Protein AF-A0A2N6K886-F1 (afdb_monomer_lite)

Foldseek 3Di:
DDPCVPDDPVRVVVVVLVVQCVVQNPVGSVVVVVVVDPDDDDCVVCVCVVPNPDDPVNVVVVVVVVVVVVVVVVVVVVVVVVVVVVVVVVVVVVVVPPPDPDDDDD

Radius of gyration: 28.47 Å; chains: 1; bounding box: 86×27×59 Å

Secondary structure (DSSP, 8-state):
---GGGS-HHHHHHHHHHHHHHHHHHHHHHHHHHTTS---S-HHHHHHHHHTT--HHHHHHHHHHHHHHHHHHHHHHHHHHHHHHHHHHHHHHHTTS---------

Structure (mmCIF, N/CA/C/O backbone):
data_AF-A0A2N6K886-F1
#
_entry.id   AF-A0A2N6K886-F1
#
loop_
_atom_site.group_PDB
_atom_site.id
_atom_site.type_symbol
_atom_site.label_atom_id
_atom_site.label_alt_id
_atom_site.label_comp_id
_atom_site.label_asym_id
_atom_site.label_entity_id
_atom_site.label_seq_id
_atom_site.pdbx_PDB_ins_code
_atom_site.Cartn_x
_atom_site.Cartn_y
_atom_site.Cartn_z
_atom_site.occupancy
_atom_site.B_iso_or_equiv
_atom_site.auth_seq_id
_atom_site.auth_comp_id
_atom_site.auth_asym_id
_atom_site.auth_atom_id
_atom_site.pdbx_PDB_model_num
ATOM 1 N N . MET A 1 1 ? 19.180 7.666 -16.138 1.00 76.25 1 MET A N 1
ATOM 2 C CA . MET A 1 1 ? 17.983 6.846 -16.421 1.00 76.25 1 MET A CA 1
ATOM 3 C C . MET A 1 1 ? 18.248 5.461 -15.857 1.00 76.25 1 MET A C 1
ATOM 5 O O . MET A 1 1 ? 19.359 4.981 -16.035 1.00 76.25 1 MET A O 1
ATOM 9 N N . ILE A 1 2 ? 17.313 4.886 -15.099 1.00 83.44 2 ILE A N 1
ATOM 10 C CA . ILE A 1 2 ? 17.496 3.557 -14.495 1.00 83.44 2 ILE A CA 1
ATOM 11 C C . ILE A 1 2 ? 17.494 2.509 -15.616 1.00 83.44 2 ILE A C 1
ATOM 13 O O . ILE A 1 2 ? 16.632 2.557 -16.493 1.00 83.44 2 ILE A O 1
ATOM 17 N N . ASP A 1 3 ? 18.457 1.587 -15.595 1.00 89.75 3 ASP A N 1
ATOM 18 C CA . ASP A 1 3 ? 18.496 0.447 -16.513 1.00 89.75 3 ASP A CA 1
ATOM 19 C C . ASP A 1 3 ? 17.482 -0.611 -16.062 1.00 89.75 3 ASP A C 1
ATOM 21 O O . ASP A 1 3 ? 17.761 -1.464 -15.219 1.00 89.75 3 ASP A O 1
ATOM 25 N N . VAL A 1 4 ? 16.273 -0.517 -16.611 1.00 87.31 4 VAL A N 1
ATOM 26 C CA . VAL A 1 4 ? 15.142 -1.387 -16.261 1.00 87.31 4 VAL A CA 1
ATOM 27 C C . VAL A 1 4 ? 15.348 -2.850 -16.658 1.00 87.31 4 VAL A C 1
ATOM 29 O O . VAL A 1 4 ? 14.656 -3.713 -16.131 1.00 87.31 4 VAL A O 1
ATOM 32 N N . THR A 1 5 ? 16.301 -3.155 -17.547 1.00 89.50 5 THR A N 1
ATOM 33 C CA . THR A 1 5 ? 16.545 -4.529 -18.030 1.00 89.50 5 THR A CA 1
ATOM 34 C C . THR A 1 5 ? 17.213 -5.423 -16.984 1.00 89.50 5 THR A C 1
ATOM 36 O O . THR A 1 5 ? 17.174 -6.645 -17.097 1.00 89.50 5 THR A O 1
ATOM 39 N N . LYS A 1 6 ? 17.798 -4.814 -15.945 1.00 94.94 6 LYS A N 1
ATOM 40 C CA . LYS A 1 6 ? 18.459 -5.499 -14.825 1.00 94.94 6 LYS A CA 1
ATOM 41 C C . LYS A 1 6 ? 17.569 -5.667 -13.598 1.00 94.94 6 LYS A C 1
ATOM 43 O O . LYS A 1 6 ? 18.020 -6.235 -12.610 1.00 94.94 6 LYS A O 1
ATOM 48 N N . LEU A 1 7 ? 16.345 -5.147 -13.642 1.00 94.69 7 LEU A N 1
ATOM 49 C CA . LEU A 1 7 ? 15.423 -5.185 -12.519 1.00 94.69 7 LEU A CA 1
ATOM 50 C C . LEU A 1 7 ? 14.458 -6.356 -12.642 1.00 94.69 7 LEU A C 1
ATOM 52 O O . LEU A 1 7 ? 13.948 -6.681 -13.715 1.00 94.69 7 LEU A O 1
ATOM 56 N N . THR A 1 8 ? 14.150 -6.951 -11.502 1.00 96.19 8 THR A N 1
ATOM 57 C CA . THR A 1 8 ? 13.029 -7.870 -11.366 1.00 96.19 8 THR A CA 1
ATOM 58 C C . THR A 1 8 ? 11.702 -7.121 -11.496 1.00 96.19 8 THR A C 1
ATOM 60 O O . THR A 1 8 ? 11.599 -5.917 -11.247 1.00 96.19 8 THR A O 1
ATOM 63 N N . GLN A 1 9 ? 10.635 -7.851 -11.823 1.00 92.69 9 GLN A N 1
ATOM 64 C CA . GLN A 1 9 ? 9.285 -7.280 -11.886 1.00 92.69 9 GLN A CA 1
ATOM 65 C C . GLN A 1 9 ? 8.855 -6.648 -10.553 1.00 92.69 9 GLN A C 1
ATOM 67 O O . GLN A 1 9 ? 8.195 -5.609 -10.535 1.00 92.69 9 GLN A O 1
ATOM 72 N N . SER A 1 10 ? 9.265 -7.240 -9.429 1.00 92.38 10 SER A N 1
ATOM 73 C CA . SER A 1 10 ? 8.993 -6.711 -8.090 1.00 92.38 10 SER A CA 1
ATOM 74 C C . SER A 1 10 ? 9.707 -5.382 -7.836 1.00 92.38 10 SER A C 1
ATOM 76 O O . SER A 1 10 ? 9.113 -4.470 -7.264 1.00 92.38 10 SER A O 1
ATOM 78 N N . GLU A 1 11 ?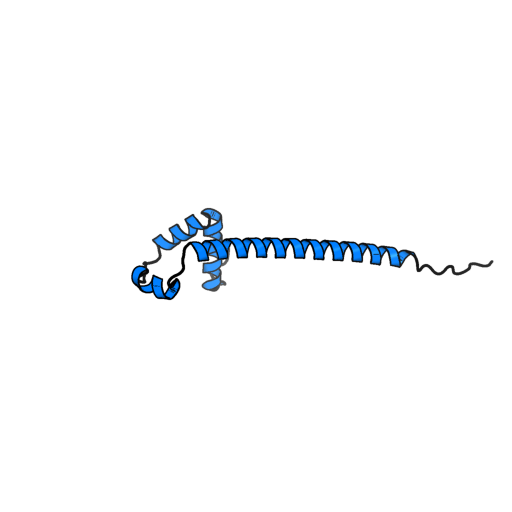 10.952 -5.230 -8.294 1.00 95.56 11 GLU A N 1
ATOM 79 C CA . GLU A 1 11 ? 11.699 -3.972 -8.169 1.00 95.56 11 GLU A CA 1
ATOM 80 C C . GLU A 1 11 ? 11.108 -2.868 -9.043 1.00 95.56 11 GLU A C 1
ATOM 82 O O . GLU A 1 11 ? 10.939 -1.745 -8.570 1.00 95.56 11 GLU A O 1
ATOM 87 N N . ILE A 1 12 ? 10.722 -3.193 -10.281 1.00 95.31 12 ILE A N 1
ATOM 88 C CA . ILE A 1 12 ? 10.025 -2.257 -11.174 1.00 95.31 12 ILE A CA 1
ATOM 89 C C . ILE A 1 12 ? 8.715 -1.790 -10.527 1.00 95.31 12 ILE A C 1
ATOM 91 O O . ILE A 1 12 ? 8.443 -0.589 -10.476 1.00 95.31 12 ILE A O 1
ATOM 95 N N . ARG A 1 13 ? 7.932 -2.720 -9.965 1.00 92.56 13 ARG A N 1
ATOM 96 C CA . ARG A 1 13 ? 6.680 -2.407 -9.262 1.00 92.56 13 ARG A CA 1
ATOM 97 C C . ARG A 1 13 ? 6.916 -1.511 -8.047 1.00 92.56 13 ARG A C 1
ATOM 99 O O . ARG A 1 13 ? 6.209 -0.520 -7.889 1.00 92.56 13 ARG A O 1
ATOM 106 N N . ARG A 1 14 ? 7.919 -1.820 -7.218 1.00 95.31 14 ARG A N 1
ATOM 107 C CA . ARG A 1 14 ? 8.270 -1.015 -6.037 1.00 95.31 14 ARG A CA 1
ATOM 108 C C . ARG A 1 14 ? 8.630 0.417 -6.428 1.00 95.31 14 ARG A C 1
ATOM 110 O O . ARG A 1 14 ? 8.087 1.353 -5.851 1.00 95.31 14 ARG A O 1
ATOM 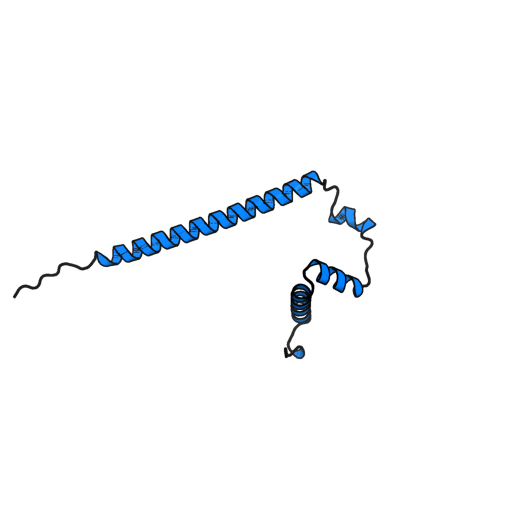117 N N . LEU A 1 15 ? 9.502 0.581 -7.425 1.00 96.00 15 LEU A N 1
ATOM 118 C CA . LEU A 1 15 ? 9.912 1.897 -7.922 1.00 96.00 15 LEU A CA 1
ATOM 119 C C . LEU A 1 15 ? 8.732 2.678 -8.515 1.00 96.00 15 LEU A C 1
ATOM 121 O O . LEU A 1 15 ? 8.628 3.883 -8.301 1.00 96.00 15 LEU A O 1
ATOM 125 N N . GLY A 1 16 ? 7.825 1.998 -9.222 1.00 94.25 16 GLY A N 1
ATOM 126 C CA . GLY A 1 16 ? 6.600 2.599 -9.747 1.00 94.25 16 GLY A CA 1
ATOM 127 C C . GLY A 1 16 ? 5.675 3.113 -8.642 1.00 94.25 16 GLY A C 1
ATOM 128 O O . GLY A 1 16 ? 5.258 4.268 -8.685 1.00 94.25 16 GLY A O 1
ATOM 129 N N . ILE A 1 17 ? 5.408 2.294 -7.619 1.00 95.50 17 ILE A N 1
ATOM 130 C CA . ILE A 1 17 ? 4.579 2.687 -6.466 1.00 95.50 17 ILE A CA 1
ATOM 131 C C . ILE A 1 17 ? 5.208 3.871 -5.725 1.00 95.50 17 ILE A C 1
ATOM 133 O O . ILE A 1 17 ? 4.508 4.824 -5.381 1.00 95.50 17 ILE A O 1
ATOM 137 N N . GLU A 1 18 ? 6.524 3.844 -5.509 1.00 97.12 18 GLU A N 1
ATOM 138 C CA . GLU A 1 18 ? 7.258 4.922 -4.842 1.00 97.12 18 GLU A CA 1
ATOM 139 C C . GLU A 1 18 ? 7.160 6.238 -5.631 1.00 97.12 18 GLU A C 1
ATOM 141 O O . GLU A 1 18 ? 6.826 7.285 -5.069 1.00 97.12 18 GLU A O 1
ATOM 146 N N . ALA A 1 19 ? 7.363 6.183 -6.951 1.00 97.19 19 ALA A N 1
ATOM 147 C CA . ALA A 1 19 ? 7.250 7.345 -7.827 1.00 97.19 19 ALA A CA 1
ATOM 148 C C . ALA A 1 19 ? 5.824 7.923 -7.851 1.00 97.19 19 ALA A C 1
ATOM 150 O O . ALA A 1 19 ? 5.652 9.138 -7.727 1.00 97.19 19 ALA A O 1
ATOM 151 N N . LEU A 1 20 ? 4.803 7.066 -7.959 1.00 96.75 20 LEU A N 1
ATOM 152 C CA . LEU A 1 20 ? 3.397 7.479 -7.947 1.00 96.75 20 LEU A CA 1
ATOM 153 C C . LEU A 1 20 ? 3.002 8.096 -6.605 1.00 96.75 20 LEU A C 1
ATOM 155 O O . LEU A 1 20 ? 2.373 9.152 -6.576 1.00 96.75 20 LEU A O 1
ATOM 159 N N . THR A 1 21 ? 3.419 7.484 -5.496 1.00 97.69 21 THR A N 1
ATOM 160 C CA . THR A 1 21 ? 3.151 8.001 -4.147 1.00 97.69 21 THR A CA 1
ATOM 161 C C . THR A 1 21 ? 3.794 9.369 -3.948 1.00 97.69 21 THR A C 1
ATOM 163 O O . THR A 1 21 ? 3.157 10.276 -3.418 1.00 97.69 21 THR A O 1
ATOM 166 N N . LYS A 1 22 ? 5.032 9.556 -4.422 1.00 98.06 22 LYS A N 1
ATOM 167 C CA . LYS A 1 22 ? 5.731 10.844 -4.348 1.00 98.06 22 LYS A CA 1
ATOM 168 C C . LYS A 1 22 ? 5.043 11.937 -5.169 1.00 98.06 22 LYS A C 1
ATOM 170 O O . LYS A 1 22 ? 5.043 13.090 -4.751 1.00 98.06 22 LYS A O 1
ATOM 175 N N . ALA A 1 23 ? 4.490 11.592 -6.331 1.00 98.06 23 ALA A N 1
ATOM 176 C CA . ALA A 1 23 ? 3.872 12.557 -7.237 1.00 98.06 23 ALA A CA 1
ATOM 177 C C . ALA A 1 23 ? 2.426 12.915 -6.856 1.00 98.06 23 ALA A C 1
ATOM 179 O O . ALA A 1 23 ? 2.023 14.065 -7.006 1.00 98.06 23 ALA A O 1
ATOM 180 N N . LEU A 1 24 ? 1.645 11.939 -6.386 1.00 97.50 24 LEU A N 1
ATOM 181 C CA . LEU A 1 24 ? 0.191 12.061 -6.218 1.00 97.50 24 LEU A CA 1
ATOM 182 C C . LEU A 1 24 ? -0.265 11.998 -4.753 1.00 97.50 24 LEU A C 1
ATOM 184 O O . LEU A 1 24 ? -1.446 12.189 -4.460 1.00 97.50 24 LEU A O 1
ATOM 188 N N . GLY A 1 25 ? 0.648 11.681 -3.8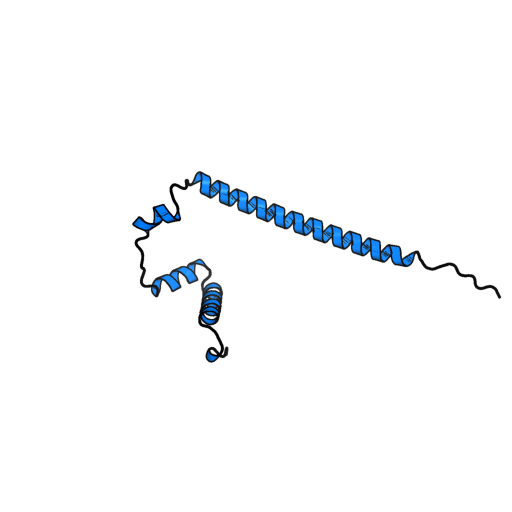35 1.00 96.31 25 GLY A N 1
ATOM 189 C CA . GLY A 1 25 ? 0.308 11.260 -2.482 1.00 96.31 25 GLY A CA 1
ATOM 190 C C . GLY A 1 25 ? -0.341 9.865 -2.445 1.00 96.31 25 GLY A C 1
ATOM 191 O O . GLY A 1 25 ? -0.690 9.299 -3.486 1.00 96.31 25 GLY A O 1
ATOM 192 N N . PRO A 1 26 ? -0.541 9.287 -1.246 1.00 93.12 26 PRO A N 1
ATOM 193 C CA . PRO A 1 26 ? -1.083 7.934 -1.099 1.00 93.12 26 PRO A CA 1
ATOM 194 C C . PRO A 1 26 ? -2.474 7.759 -1.724 1.00 93.12 26 PRO A C 1
ATOM 196 O O . PRO A 1 26 ? -2.707 6.809 -2.468 1.00 93.12 26 PRO A O 1
ATOM 199 N N . ALA A 1 27 ? -3.387 8.707 -1.486 1.00 93.25 27 ALA A N 1
ATOM 200 C CA . ALA A 1 27 ? -4.750 8.640 -2.014 1.00 93.25 27 ALA A CA 1
ATOM 201 C C . ALA A 1 27 ? -4.789 8.747 -3.548 1.00 93.25 27 ALA A C 1
ATOM 203 O O . ALA A 1 27 ? -5.523 8.007 -4.204 1.00 93.25 27 ALA A O 1
ATOM 204 N N . GLY A 1 28 ? -3.980 9.639 -4.127 1.00 94.81 28 GLY A N 1
ATOM 205 C CA . GLY A 1 28 ? -3.888 9.803 -5.576 1.00 94.81 28 GLY A CA 1
ATOM 206 C C . GLY A 1 28 ? -3.245 8.597 -6.262 1.00 94.81 28 GLY A C 1
ATOM 207 O O . GLY A 1 28 ? -3.721 8.174 -7.311 1.00 94.81 28 GLY A O 1
ATOM 208 N N . MET A 1 29 ? -2.231 7.987 -5.639 1.00 95.94 29 MET A N 1
ATOM 209 C CA . MET A 1 29 ? -1.618 6.743 -6.114 1.00 95.94 29 MET A CA 1
ATOM 210 C C . MET A 1 29 ? -2.635 5.596 -6.169 1.00 95.94 29 MET A C 1
ATOM 212 O O . MET A 1 29 ? -2.763 4.955 -7.210 1.00 95.94 29 MET A O 1
ATOM 216 N N . ILE A 1 30 ? -3.412 5.384 -5.101 1.00 91.25 30 ILE A N 1
ATOM 217 C CA . ILE A 1 30 ? -4.445 4.336 -5.060 1.00 91.25 30 ILE A CA 1
ATOM 218 C C . ILE A 1 30 ? -5.491 4.568 -6.155 1.00 91.25 30 ILE A C 1
ATOM 220 O O . ILE A 1 30 ? -5.805 3.653 -6.915 1.00 91.25 30 ILE A O 1
ATOM 224 N N . ARG A 1 31 ? -6.000 5.802 -6.276 1.00 90.94 31 ARG A N 1
ATOM 225 C CA . ARG A 1 31 ? -6.982 6.165 -7.310 1.00 90.94 31 ARG A CA 1
ATOM 226 C C . ARG A 1 31 ? -6.445 5.939 -8.718 1.00 90.94 31 ARG A C 1
ATOM 228 O O . ARG A 1 31 ? -7.190 5.448 -9.555 1.00 90.94 31 ARG A O 1
ATOM 235 N N . PHE A 1 32 ? -5.179 6.268 -8.970 1.00 92.81 32 PHE A N 1
ATOM 236 C CA . PHE A 1 32 ? -4.528 6.027 -10.256 1.00 92.81 32 PHE A CA 1
ATOM 237 C C . PHE A 1 32 ? -4.446 4.529 -10.569 1.00 92.81 32 PHE A C 1
ATOM 239 O O . PHE A 1 32 ? -4.848 4.110 -11.648 1.00 92.81 32 PHE A O 1
ATOM 246 N N . MET A 1 33 ? -3.996 3.706 -9.617 1.00 89.88 33 MET A N 1
ATOM 247 C CA . MET A 1 33 ? -3.904 2.253 -9.806 1.00 89.88 33 MET A CA 1
ATOM 248 C C . MET A 1 33 ? -5.272 1.629 -10.122 1.00 89.88 33 MET A C 1
ATOM 250 O O . MET A 1 33 ? -5.385 0.843 -11.061 1.00 89.88 33 MET A O 1
ATOM 254 N N . GLN A 1 34 ? -6.328 2.060 -9.425 1.00 86.88 34 GLN A N 1
ATOM 255 C CA . GLN A 1 34 ? -7.710 1.613 -9.656 1.00 86.88 34 GLN A CA 1
ATOM 256 C C . GLN A 1 34 ? -8.229 1.869 -11.084 1.00 86.88 34 GLN A C 1
ATOM 258 O O . GLN A 1 34 ? -9.193 1.230 -11.490 1.00 86.88 34 GLN A O 1
ATOM 263 N N . GLN A 1 35 ? -7.628 2.785 -11.853 1.00 87.12 35 GLN A N 1
ATOM 264 C CA . GLN A 1 35 ? -8.023 3.037 -13.248 1.00 87.12 35 GLN A CA 1
ATOM 265 C C . GLN A 1 35 ? -7.536 1.950 -14.214 1.00 87.12 35 GLN A C 1
ATOM 267 O O . GLN A 1 35 ? -8.102 1.802 -15.296 1.00 87.12 35 GLN A O 1
ATOM 272 N N . PHE A 1 36 ? -6.473 1.229 -13.850 1.00 81.88 36 PHE A N 1
ATOM 273 C CA . PHE A 1 36 ? -5.820 0.227 -14.700 1.00 81.88 36 PHE A CA 1
ATOM 274 C C . PHE A 1 36 ? -6.020 -1.197 -14.195 1.00 81.88 36 PHE A C 1
ATOM 276 O O . PHE A 1 36 ? -5.834 -2.150 -14.952 1.00 81.88 36 PHE A O 1
ATOM 283 N N . GLU A 1 37 ? -6.405 -1.355 -12.932 1.00 72.56 37 GLU A N 1
ATOM 284 C CA . GLU A 1 37 ? -6.857 -2.641 -12.434 1.00 72.56 37 GLU A CA 1
ATOM 285 C C . GLU A 1 37 ? -8.255 -2.907 -13.006 1.00 72.56 37 GLU A C 1
ATOM 287 O O . GLU A 1 37 ? -9.204 -2.163 -12.753 1.00 72.56 37 GLU A O 1
ATOM 292 N N . LEU A 1 38 ? -8.398 -3.978 -13.793 1.00 62.28 38 LEU A N 1
ATOM 293 C CA . LEU A 1 38 ? -9.707 -4.594 -13.988 1.00 62.28 38 LEU A CA 1
ATOM 294 C C . LEU A 1 38 ? -10.150 -5.048 -12.602 1.00 62.28 38 LEU A C 1
ATOM 296 O O . LEU A 1 38 ? -9.669 -6.072 -12.119 1.00 62.28 38 LEU A O 1
ATOM 300 N N . GLY A 1 39 ? -10.993 -4.246 -11.947 1.00 60.56 39 GLY A N 1
ATOM 301 C CA . GLY A 1 39 ? -11.582 -4.600 -10.665 1.00 60.56 39 GLY A CA 1
ATOM 302 C C . GLY A 1 39 ? -12.114 -6.024 -10.765 1.00 60.56 39 GLY A C 1
ATOM 303 O O . GLY A 1 39 ? -13.010 -6.309 -11.558 1.00 60.56 39 GLY A O 1
ATOM 304 N N . SER A 1 40 ? -11.486 -6.928 -10.027 1.00 66.12 40 SER A N 1
ATOM 305 C CA . SER A 1 40 ? -11.895 -8.319 -9.923 1.00 66.12 40 SER A CA 1
ATOM 306 C C . SER A 1 40 ? -12.070 -8.625 -8.447 1.00 66.12 40 SER A C 1
ATOM 308 O O . SER A 1 40 ? -11.352 -8.078 -7.610 1.00 66.12 40 SER A O 1
ATOM 310 N N . GLY A 1 41 ? -13.067 -9.448 -8.144 1.00 65.94 41 GLY A N 1
ATOM 311 C CA . GLY A 1 41 ? -13.550 -9.650 -6.783 1.00 65.94 41 GLY A CA 1
ATOM 312 C C . GLY A 1 41 ? -14.882 -8.947 -6.554 1.00 65.94 41 GLY A C 1
ATOM 313 O O . GLY A 1 41 ? -15.156 -7.875 -7.098 1.00 65.94 41 GLY A O 1
ATOM 314 N N . ASP A 1 42 ? -15.728 -9.590 -5.764 1.00 72.25 42 ASP A N 1
ATOM 315 C CA . ASP A 1 42 ? -16.982 -9.021 -5.301 1.00 72.25 42 ASP A CA 1
ATOM 316 C C . ASP A 1 42 ? -16.741 -8.594 -3.860 1.00 72.25 42 ASP A C 1
ATOM 318 O O . ASP A 1 42 ? -16.950 -9.364 -2.928 1.00 72.25 42 ASP A O 1
ATOM 322 N N . TYR A 1 43 ? -16.255 -7.363 -3.677 1.00 69.44 43 TYR A N 1
ATOM 323 C CA . TYR A 1 43 ? -15.966 -6.842 -2.342 1.00 69.44 43 TYR A CA 1
ATOM 324 C C . TYR A 1 43 ? -17.183 -6.948 -1.419 1.00 69.44 43 TYR A C 1
ATOM 326 O O . TYR A 1 43 ? -17.014 -7.171 -0.232 1.00 69.44 43 TYR A O 1
ATOM 334 N N . THR A 1 44 ? -18.409 -6.840 -1.938 1.00 70.38 44 THR A N 1
ATOM 335 C CA . THR A 1 44 ? -19.613 -7.005 -1.118 1.00 70.38 44 THR A CA 1
ATOM 336 C C . THR A 1 44 ? -19.742 -8.426 -0.574 1.00 70.38 44 THR A C 1
ATOM 338 O O . THR A 1 44 ? -20.173 -8.586 0.562 1.00 70.38 44 THR A O 1
ATOM 341 N N . ARG A 1 45 ? -19.341 -9.445 -1.339 1.00 77.94 45 ARG A N 1
ATOM 342 C CA . ARG A 1 45 ? -19.290 -10.839 -0.868 1.00 77.94 45 ARG A CA 1
ATOM 343 C C . ARG A 1 45 ? -18.088 -11.119 0.025 1.00 77.94 45 ARG A C 1
ATOM 345 O O . ARG A 1 45 ? -18.227 -11.812 1.025 1.00 77.94 45 ARG A O 1
ATOM 352 N N . ASP A 1 46 ? -16.931 -10.584 -0.338 1.00 81.38 46 ASP A N 1
ATOM 353 C CA . ASP A 1 46 ? -15.662 -10.921 0.309 1.00 81.38 46 ASP A CA 1
ATOM 354 C C . ASP A 1 46 ? -15.431 -10.088 1.588 1.00 81.38 46 ASP A C 1
ATOM 356 O O . ASP A 1 46 ? -14.576 -10.412 2.413 1.00 81.38 46 ASP A O 1
ATOM 360 N N . ARG A 1 47 ? -16.209 -9.014 1.794 1.00 83.25 47 ARG A N 1
ATOM 361 C CA . ARG A 1 47 ? -16.101 -8.106 2.947 1.00 83.25 47 ARG A CA 1
ATOM 362 C C . ARG A 1 47 ? -16.239 -8.827 4.280 1.00 83.25 47 ARG A C 1
ATOM 364 O O . ARG A 1 47 ? -15.499 -8.490 5.198 1.00 83.25 47 ARG A O 1
ATOM 371 N N . ASP A 1 48 ? -17.140 -9.796 4.389 1.00 80.00 48 ASP A N 1
ATOM 372 C CA . ASP A 1 48 ? -17.380 -10.488 5.659 1.00 80.00 48 ASP A CA 1
ATOM 373 C C . ASP A 1 48 ? -16.226 -11.437 6.027 1.00 80.00 48 ASP A C 1
ATOM 375 O O . ASP A 1 48 ? -15.875 -11.534 7.198 1.00 80.00 48 ASP A O 1
ATOM 379 N N . GLU A 1 49 ? -15.558 -12.066 5.051 1.00 81.06 49 GLU A N 1
ATOM 380 C CA . GLU A 1 49 ? -14.336 -12.851 5.309 1.00 81.06 49 GLU A CA 1
ATOM 381 C C . GLU A 1 49 ? -13.139 -11.964 5.686 1.00 81.06 49 GLU A C 1
ATOM 383 O O . GLU A 1 49 ? -12.301 -12.368 6.492 1.00 81.06 49 GLU A O 1
ATOM 388 N N . ILE A 1 50 ? -13.046 -10.761 5.109 1.00 80.50 50 ILE A N 1
ATOM 389 C CA . ILE A 1 50 ? -11.904 -9.856 5.305 1.00 80.50 50 ILE A CA 1
ATOM 390 C C . ILE A 1 50 ? -12.030 -9.039 6.597 1.00 80.50 50 ILE A C 1
ATOM 392 O O . ILE A 1 50 ? -11.036 -8.840 7.292 1.00 80.50 50 ILE A O 1
ATOM 396 N N . LEU A 1 51 ? -13.223 -8.515 6.892 1.00 80.88 51 LEU A N 1
ATOM 397 C CA . LEU A 1 51 ? -13.459 -7.569 7.989 1.00 80.88 51 LEU A CA 1
ATOM 398 C C . LEU A 1 51 ? -14.296 -8.150 9.133 1.00 80.88 51 LEU A C 1
ATOM 400 O O . LEU A 1 51 ? -14.286 -7.578 10.222 1.00 80.88 51 LEU A O 1
ATOM 404 N N . GLY A 1 52 ? -15.016 -9.253 8.910 1.00 81.56 52 GLY A N 1
ATOM 405 C CA . GLY A 1 52 ? -15.953 -9.799 9.889 1.00 81.56 52 GLY A CA 1
ATOM 406 C C . GLY A 1 52 ? -16.984 -8.769 10.366 1.00 81.56 52 GLY A C 1
ATOM 407 O O . GLY A 1 52 ? -17.370 -7.846 9.640 1.00 81.56 52 GLY A O 1
ATOM 408 N N . ASP A 1 53 ? -17.399 -8.911 11.623 1.00 82.44 53 ASP A N 1
ATOM 409 C CA . ASP A 1 53 ? -18.329 -8.005 12.306 1.00 82.44 53 ASP A CA 1
ATOM 410 C C . ASP A 1 53 ? -17.595 -6.989 13.192 1.00 82.44 53 ASP A C 1
ATOM 412 O O . ASP A 1 53 ? -17.937 -6.802 14.358 1.00 82.44 53 ASP A O 1
ATOM 416 N N . ILE A 1 54 ? -16.567 -6.327 12.652 1.00 85.50 54 ILE A N 1
ATOM 417 C CA . ILE A 1 54 ? -15.881 -5.264 13.390 1.00 85.50 54 ILE A CA 1
ATOM 418 C C . ILE A 1 54 ? -16.795 -4.042 13.570 1.00 85.50 54 ILE A C 1
ATOM 420 O O . ILE A 1 54 ? -17.404 -3.533 12.620 1.00 85.50 54 ILE A O 1
ATOM 424 N N . THR A 1 55 ? -16.887 -3.562 14.803 1.00 88.81 55 THR A N 1
ATOM 425 C CA . THR A 1 55 ? -17.646 -2.364 15.170 1.00 88.81 55 THR A CA 1
ATOM 426 C C . THR A 1 55 ? -16.802 -1.101 15.011 1.00 88.81 55 THR A C 1
ATOM 428 O O . THR A 1 55 ? -15.570 -1.132 15.016 1.00 88.81 55 THR A O 1
ATOM 431 N N . LEU A 1 56 ? -17.460 0.053 14.870 1.00 87.38 56 LEU A N 1
ATOM 432 C CA . LEU A 1 56 ? -16.750 1.334 14.794 1.00 87.38 56 LEU A CA 1
ATOM 433 C C . LEU A 1 56 ? -15.981 1.614 16.088 1.00 87.38 56 LEU A C 1
ATOM 435 O O . LEU A 1 56 ? -14.878 2.150 16.049 1.00 87.38 56 LEU A O 1
ATOM 439 N N . GLU A 1 57 ? -16.553 1.223 17.222 1.00 91.44 57 GLU A N 1
ATOM 440 C CA . GLU A 1 57 ? -15.958 1.352 18.545 1.00 91.44 57 GLU A CA 1
ATOM 441 C C . GLU A 1 57 ? -14.640 0.572 18.652 1.00 91.44 57 GLU A C 1
ATOM 443 O O . GLU A 1 57 ? -13.659 1.107 19.168 1.00 91.44 57 GLU A O 1
ATOM 448 N N . GLU A 1 58 ? -14.589 -0.651 18.118 1.00 89.25 58 GLU A N 1
ATOM 449 C CA . GLU A 1 58 ? -13.368 -1.467 18.074 1.00 89.25 58 GLU A CA 1
ATOM 450 C C . GLU A 1 58 ? -12.293 -0.835 17.185 1.00 89.25 58 GLU A C 1
ATOM 452 O O . GLU A 1 58 ? -11.136 -0.754 17.595 1.00 89.25 58 GLU A O 1
ATOM 457 N N . ILE A 1 59 ? -12.675 -0.294 16.022 1.00 92.25 59 ILE A N 1
ATOM 458 C CA . ILE A 1 59 ? -11.746 0.412 15.126 1.00 92.25 59 ILE A CA 1
ATOM 459 C C . ILE A 1 59 ? -11.129 1.627 15.829 1.00 92.25 59 ILE A C 1
ATOM 461 O O . ILE A 1 59 ? -9.916 1.834 15.776 1.00 92.25 59 ILE A O 1
ATOM 465 N N . PHE A 1 60 ? -11.945 2.451 16.495 1.00 94.50 60 PHE A N 1
ATOM 466 C CA . PHE A 1 60 ? -11.435 3.619 17.216 1.00 94.50 60 PHE A CA 1
ATOM 467 C C . PHE A 1 60 ? -10.528 3.222 18.383 1.00 94.50 60 PHE A C 1
ATOM 469 O O . PHE A 1 60 ? -9.489 3.854 18.580 1.00 94.50 60 PHE A O 1
ATOM 476 N N . ALA A 1 61 ? -10.883 2.168 19.121 1.00 93.62 61 ALA A N 1
ATOM 477 C CA . ALA A 1 61 ? -10.059 1.655 20.208 1.00 93.62 61 ALA A CA 1
ATOM 478 C C . ALA A 1 61 ? -8.680 1.188 19.712 1.00 93.62 61 ALA A C 1
ATOM 480 O O . ALA A 1 61 ? -7.666 1.517 20.331 1.00 93.62 61 ALA A O 1
ATOM 481 N N . GLU A 1 62 ? -8.630 0.487 18.577 1.00 92.12 62 GLU A N 1
ATOM 482 C CA . GLU A 1 62 ? -7.380 0.014 17.979 1.00 92.12 62 GLU A CA 1
ATOM 483 C C . GLU A 1 62 ? -6.496 1.180 17.512 1.00 92.12 62 GLU A C 1
ATOM 485 O O . GLU A 1 62 ? -5.310 1.230 17.843 1.00 92.12 62 GLU A O 1
ATOM 490 N N . ILE A 1 63 ? -7.077 2.189 16.850 1.00 94.94 63 ILE A N 1
ATOM 491 C CA . ILE A 1 63 ? -6.352 3.403 16.437 1.00 94.94 63 ILE A CA 1
ATOM 492 C C . ILE A 1 63 ? -5.749 4.130 17.648 1.00 94.94 63 ILE A C 1
ATOM 494 O O . ILE A 1 63 ? -4.586 4.545 17.615 1.00 94.94 63 ILE A O 1
ATOM 498 N N . GLU A 1 64 ? -6.518 4.300 18.726 1.00 94.75 64 GLU A N 1
ATOM 499 C CA . GLU A 1 64 ? -6.015 4.930 19.950 1.00 94.75 64 GLU A CA 1
ATOM 500 C C . GLU A 1 64 ? -4.886 4.123 20.599 1.00 94.75 64 GLU A C 1
ATOM 502 O O . GLU A 1 64 ? -3.928 4.695 21.134 1.00 94.75 64 GLU A O 1
ATOM 507 N N . GLU A 1 65 ? -4.996 2.795 20.595 1.00 94.00 65 GLU A N 1
ATOM 508 C CA . GLU A 1 65 ? -3.963 1.927 21.140 1.00 94.00 65 GLU A CA 1
ATOM 509 C C . GLU A 1 65 ? -2.675 2.027 20.321 1.00 94.00 65 GLU A C 1
ATOM 511 O O . GLU A 1 65 ? -1.603 2.234 20.898 1.00 94.00 65 GLU A O 1
ATOM 516 N N . GLU A 1 66 ? -2.761 1.976 18.991 1.00 92.38 66 GLU A N 1
ATOM 517 C CA . GLU A 1 66 ? -1.604 2.138 18.113 1.00 92.38 66 GLU A CA 1
ATOM 518 C C . GLU A 1 66 ? -0.878 3.467 18.347 1.00 92.38 66 GLU A C 1
ATOM 520 O O . GLU A 1 66 ? 0.355 3.485 18.445 1.00 92.38 66 GLU A O 1
ATOM 525 N N . GLN A 1 67 ? -1.617 4.568 18.509 1.00 91.12 67 GLN A N 1
ATOM 526 C CA . GLN A 1 67 ? -1.043 5.881 18.820 1.00 91.12 67 GLN A CA 1
ATOM 527 C C . GLN A 1 67 ? -0.299 5.867 20.159 1.00 91.12 67 GLN A C 1
ATOM 529 O O . GLN A 1 67 ? 0.876 6.238 20.222 1.00 91.12 67 GLN A O 1
ATOM 534 N N . LYS A 1 68 ? -0.922 5.334 21.219 1.00 91.19 68 LYS A N 1
ATOM 535 C CA . LYS A 1 68 ? -0.281 5.195 22.539 1.00 91.19 68 LYS A CA 1
ATOM 536 C C . LYS A 1 68 ? 0.972 4.321 22.468 1.00 91.19 68 LYS A C 1
ATOM 538 O O . LYS A 1 68 ? 1.957 4.588 23.159 1.00 91.19 68 LYS A O 1
ATOM 543 N N . GLN A 1 69 ? 0.970 3.266 21.654 1.00 87.94 69 GLN A N 1
ATOM 544 C CA . GLN A 1 69 ? 2.144 2.411 21.475 1.00 87.94 69 GLN A CA 1
ATOM 545 C C . GLN A 1 69 ? 3.260 3.121 20.703 1.00 87.94 69 GLN A C 1
ATOM 547 O O . GLN A 1 69 ? 4.432 2.947 21.040 1.00 87.94 69 GLN A O 1
ATOM 552 N N . GLN A 1 70 ? 2.932 3.938 19.702 1.00 87.06 70 GLN A N 1
ATOM 553 C CA . GLN A 1 70 ? 3.914 4.756 18.987 1.00 87.06 70 GLN A CA 1
ATOM 554 C C . GLN A 1 70 ? 4.550 5.802 19.909 1.00 87.06 70 GLN A C 1
ATOM 556 O O . GLN A 1 70 ? 5.776 5.916 19.939 1.00 87.06 70 GLN A O 1
ATOM 561 N N . GLU A 1 71 ? 3.755 6.476 20.738 1.00 86.69 71 GLU A N 1
ATOM 562 C CA . GLU A 1 71 ? 4.246 7.424 21.744 1.00 86.69 71 GLU A CA 1
ATOM 563 C C . GLU A 1 71 ? 5.151 6.745 22.777 1.00 86.69 71 GLU A C 1
ATOM 565 O O . GLU A 1 71 ? 6.244 7.233 23.066 1.00 86.69 71 GLU A O 1
ATOM 570 N N . LYS A 1 72 ? 4.758 5.571 23.289 1.00 85.31 72 LYS A N 1
ATOM 571 C CA . LYS A 1 72 ? 5.589 4.781 24.215 1.00 85.31 72 LYS A CA 1
ATOM 572 C C . LYS A 1 72 ? 6.899 4.333 23.573 1.00 85.31 72 LYS A C 1
ATOM 574 O O . LYS A 1 72 ? 7.945 4.388 24.222 1.00 85.31 72 LYS A O 1
ATOM 579 N N . LYS A 1 73 ? 6.867 3.893 22.310 1.00 85.00 73 LYS A N 1
ATOM 580 C CA . LYS A 1 73 ? 8.070 3.503 21.556 1.00 85.00 73 LYS A CA 1
ATOM 581 C C . LYS A 1 73 ? 8.998 4.701 21.349 1.00 85.00 73 LYS A C 1
ATOM 583 O O . LYS A 1 73 ? 10.194 4.570 21.604 1.00 85.00 73 LYS A O 1
ATOM 588 N N . ALA A 1 74 ? 8.455 5.857 20.969 1.00 84.06 74 ALA A N 1
ATOM 589 C CA . ALA A 1 74 ? 9.214 7.095 20.816 1.00 84.06 74 ALA A CA 1
ATOM 590 C C . ALA A 1 74 ? 9.827 7.549 22.150 1.00 84.06 74 ALA A C 1
ATOM 592 O O . ALA A 1 74 ? 11.025 7.811 22.223 1.00 84.06 74 ALA A O 1
ATOM 593 N N . HIS A 1 75 ? 9.045 7.542 23.232 1.00 84.75 75 HIS A N 1
ATOM 594 C CA . HIS A 1 75 ? 9.518 7.903 24.568 1.00 84.75 75 HIS A CA 1
ATOM 595 C C . HIS A 1 75 ? 10.634 6.971 25.058 1.00 84.75 75 HIS A C 1
ATOM 597 O O . HIS A 1 75 ? 11.672 7.428 25.536 1.00 84.75 75 HIS A O 1
ATOM 603 N N . LYS A 1 76 ? 10.470 5.655 24.878 1.00 82.69 76 LYS A N 1
ATOM 604 C CA . LYS A 1 76 ? 11.497 4.667 25.226 1.00 82.69 76 LYS A CA 1
ATOM 605 C C . LYS A 1 76 ? 12.777 4.862 24.410 1.00 82.69 76 LYS A C 1
ATOM 607 O O . LYS A 1 76 ? 13.861 4.753 24.974 1.00 82.69 76 LYS A O 1
ATOM 612 N N . ALA A 1 77 ? 12.670 5.168 23.116 1.00 85.06 77 ALA A N 1
ATOM 613 C CA . ALA A 1 77 ? 13.830 5.453 22.272 1.00 85.06 77 ALA A CA 1
ATOM 614 C C . ALA A 1 77 ? 14.605 6.689 22.765 1.00 85.06 77 ALA A C 1
ATOM 616 O O . ALA A 1 77 ? 15.831 6.636 22.860 1.00 85.06 77 ALA A O 1
ATOM 617 N N . THR A 1 78 ? 13.903 7.751 23.171 1.00 83.06 78 THR A N 1
ATOM 618 C CA . THR A 1 78 ? 14.517 8.956 23.754 1.00 83.06 78 THR A CA 1
ATOM 619 C C . THR A 1 78 ? 15.239 8.660 25.069 1.00 83.06 78 THR A C 1
ATOM 621 O O . THR A 1 78 ? 16.377 9.084 25.253 1.00 83.06 78 THR A O 1
ATOM 624 N N . LEU A 1 79 ? 14.623 7.886 25.971 1.00 84.56 79 LEU A N 1
ATOM 625 C CA . LEU A 1 79 ? 15.255 7.493 27.238 1.00 84.56 79 LEU A CA 1
ATOM 626 C C . LEU A 1 79 ? 16.533 6.672 27.017 1.00 84.56 79 LEU A C 1
ATOM 628 O O . LEU A 1 79 ? 17.530 6.880 27.704 1.00 84.56 79 LEU A O 1
ATOM 632 N N . VAL A 1 80 ? 16.517 5.752 26.049 1.00 89.50 80 VAL A N 1
ATOM 633 C CA . VAL A 1 80 ? 17.694 4.944 25.698 1.00 89.50 80 VAL A CA 1
ATOM 634 C C . VAL A 1 80 ? 18.808 5.821 25.125 1.00 89.50 80 VAL A C 1
ATOM 636 O O . VAL A 1 80 ? 19.957 5.665 25.529 1.00 89.50 80 VAL A O 1
ATOM 639 N N . ALA A 1 81 ? 18.484 6.763 24.234 1.00 85.62 81 ALA A N 1
ATOM 640 C CA . ALA A 1 81 ? 19.468 7.678 23.658 1.00 85.62 81 ALA A CA 1
ATOM 641 C C . ALA A 1 81 ? 20.137 8.560 24.726 1.00 85.62 81 ALA A C 1
ATOM 643 O O . ALA A 1 81 ? 21.362 8.681 24.735 1.00 85.62 81 ALA A O 1
ATOM 644 N N . ASN A 1 82 ? 19.356 9.105 25.665 1.00 85.75 82 ASN A N 1
ATOM 645 C CA . ASN A 1 82 ? 19.891 9.916 26.761 1.00 85.75 82 ASN A CA 1
ATOM 646 C C . ASN A 1 82 ? 20.777 9.090 27.701 1.00 85.75 82 ASN A C 1
ATOM 648 O O . ASN A 1 82 ? 21.884 9.515 28.009 1.00 85.75 82 ASN A O 1
ATOM 652 N N . LYS A 1 83 ? 20.357 7.873 28.069 1.00 85.31 83 LYS A N 1
ATOM 653 C CA . LYS A 1 83 ? 21.167 6.974 28.905 1.00 85.31 83 LYS A CA 1
ATOM 654 C C . LYS A 1 83 ? 22.512 6.620 28.258 1.00 85.31 83 LYS A C 1
ATOM 656 O O . LYS A 1 83 ? 23.522 6.520 28.946 1.00 85.31 83 LYS A O 1
ATOM 661 N N . ILE A 1 84 ? 22.535 6.422 26.938 1.00 85.31 84 ILE A N 1
ATOM 662 C CA . ILE A 1 84 ? 23.777 6.163 26.192 1.00 85.31 84 ILE A CA 1
ATOM 663 C C . ILE A 1 84 ? 24.680 7.404 26.194 1.00 85.31 84 ILE A C 1
ATOM 665 O O . ILE A 1 84 ? 25.890 7.268 26.353 1.00 85.31 84 ILE A O 1
ATOM 669 N N . ALA A 1 85 ? 24.108 8.600 26.036 1.00 83.19 85 ALA A N 1
ATOM 670 C CA . ALA A 1 85 ? 24.864 9.850 26.077 1.00 83.19 85 ALA A CA 1
ATOM 671 C C . ALA A 1 85 ? 25.460 10.126 2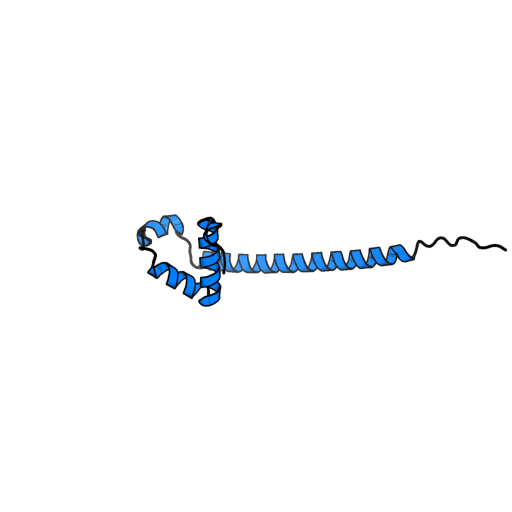7.469 1.00 83.19 85 ALA A C 1
ATOM 673 O O . ALA A 1 85 ? 26.618 10.527 27.561 1.00 83.19 85 ALA A O 1
ATOM 674 N N . GLU A 1 86 ? 24.701 9.861 28.536 1.00 83.06 86 GLU A N 1
ATOM 675 C CA . GLU A 1 86 ? 25.165 9.962 29.926 1.00 83.06 86 GLU A CA 1
ATOM 676 C C . GLU A 1 86 ? 26.319 8.987 30.199 1.00 83.06 86 GLU A C 1
ATOM 678 O O . GLU A 1 86 ? 27.377 9.411 30.658 1.00 83.06 86 GLU A O 1
ATOM 683 N N . GLN A 1 87 ? 26.181 7.714 29.807 1.00 80.81 87 GLN A N 1
ATOM 684 C CA . GLN A 1 87 ? 27.247 6.717 29.967 1.00 80.81 87 GLN A CA 1
ATOM 685 C C . GLN A 1 87 ? 28.516 7.090 29.184 1.00 80.81 87 GLN A C 1
ATOM 687 O O . GLN A 1 87 ? 29.620 6.989 29.707 1.00 80.81 87 GLN A O 1
ATOM 692 N N . ALA A 1 88 ? 28.375 7.558 27.940 1.00 81.88 88 ALA A N 1
ATOM 693 C CA . ALA A 1 88 ? 29.515 7.965 27.120 1.00 81.88 88 ALA A CA 1
ATOM 694 C C . ALA A 1 88 ? 30.252 9.189 27.695 1.00 81.88 88 ALA A C 1
ATOM 696 O O . ALA A 1 88 ? 31.463 9.327 27.509 1.00 81.88 88 ALA A O 1
ATOM 697 N N . PHE A 1 89 ? 29.533 10.073 28.392 1.00 79.38 89 PHE A N 1
ATOM 698 C CA . PHE A 1 89 ? 30.123 11.199 29.107 1.00 79.38 89 PHE A CA 1
ATOM 699 C C . PHE A 1 89 ? 30.877 10.729 30.360 1.00 79.38 89 PHE A C 1
ATOM 701 O O . PHE A 1 89 ? 32.040 11.095 30.534 1.00 79.38 89 PHE A O 1
ATOM 708 N N . GLU A 1 90 ? 30.272 9.862 31.178 1.00 73.62 90 GLU A N 1
ATOM 709 C CA . GLU A 1 90 ? 30.917 9.292 32.371 1.00 73.62 90 GLU A CA 1
ATOM 710 C C . GLU A 1 90 ? 32.184 8.492 32.016 1.00 73.62 90 GLU A C 1
ATOM 712 O O . GLU A 1 90 ? 33.255 8.757 32.572 1.00 73.62 90 GLU A O 1
ATOM 717 N N . ASP A 1 91 ? 32.117 7.618 31.007 1.00 75.75 91 ASP A N 1
ATOM 718 C CA . ASP A 1 91 ? 33.252 6.811 30.533 1.00 75.75 91 ASP A CA 1
ATOM 719 C C . ASP A 1 91 ? 34.411 7.683 30.005 1.00 75.75 91 ASP A C 1
ATOM 721 O O . ASP A 1 91 ? 35.588 7.332 30.139 1.00 75.75 91 ASP A O 1
ATOM 725 N N . SER A 1 92 ? 34.101 8.848 29.422 1.00 66.19 92 SER A N 1
ATOM 726 C CA . SER A 1 92 ? 35.110 9.809 28.965 1.00 66.19 92 SER A C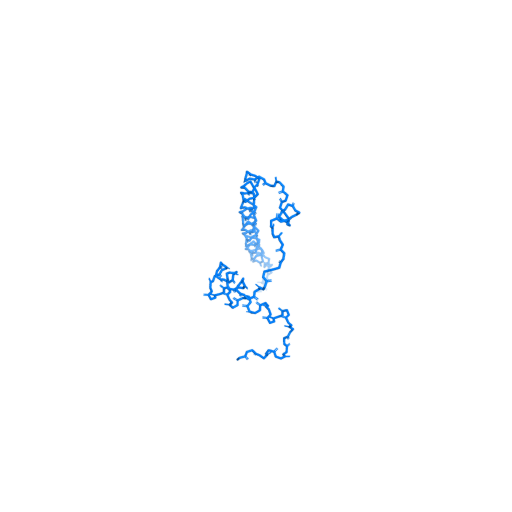A 1
ATOM 727 C C . SER A 1 92 ? 35.768 10.571 30.118 1.00 66.19 92 SER A C 1
ATOM 729 O O . SER A 1 92 ? 36.922 10.977 29.979 1.00 66.19 92 SER A O 1
ATOM 731 N N . THR A 1 93 ? 35.066 10.783 31.235 1.00 62.75 93 THR A N 1
ATOM 732 C CA . THR A 1 93 ? 35.612 11.459 32.427 1.00 62.75 93 THR A CA 1
ATOM 733 C C . THR A 1 93 ? 36.450 10.525 33.300 1.00 62.75 93 THR A C 1
ATOM 735 O O . THR A 1 93 ? 37.522 10.922 33.753 1.00 62.75 93 THR A O 1
ATOM 738 N N . ALA A 1 94 ? 36.047 9.256 33.433 1.00 59.91 94 ALA A N 1
ATOM 739 C CA . ALA A 1 94 ? 36.781 8.238 34.189 1.00 59.91 94 ALA A CA 1
ATOM 740 C C . ALA A 1 94 ? 38.191 7.972 33.624 1.00 59.91 94 ALA A C 1
ATOM 742 O O . ALA A 1 94 ? 39.116 7.629 34.356 1.00 59.91 94 ALA A O 1
ATOM 743 N N . LYS A 1 95 ? 38.396 8.196 32.320 1.00 59.78 95 LYS A N 1
ATOM 744 C CA . LYS A 1 95 ? 39.687 7.993 31.644 1.00 59.78 95 LYS A CA 1
ATOM 745 C C . LYS A 1 95 ? 40.728 9.092 31.918 1.00 59.78 95 LYS A C 1
ATOM 747 O O . LYS A 1 95 ? 41.882 8.934 31.528 1.00 59.78 95 LYS A O 1
ATOM 752 N N . ILE A 1 96 ? 40.338 10.199 32.556 1.00 55.72 96 ILE A N 1
ATOM 753 C CA . ILE A 1 96 ? 41.220 11.343 32.856 1.00 55.72 96 ILE A CA 1
ATOM 754 C C . ILE A 1 96 ? 41.825 11.232 34.274 1.00 55.72 96 ILE A C 1
ATOM 756 O O . ILE A 1 96 ? 42.848 11.855 34.548 1.00 55.72 96 ILE A O 1
ATOM 760 N N . GLU A 1 97 ? 41.268 10.392 35.157 1.00 55.44 97 GLU A N 1
ATOM 761 C CA . GLU A 1 97 ? 41.752 10.212 36.541 1.00 55.44 97 GLU A CA 1
ATOM 762 C C . GLU A 1 97 ? 42.799 9.091 36.732 1.00 55.44 97 GLU A C 1
ATOM 764 O O . GLU A 1 97 ? 43.427 9.025 37.786 1.00 55.44 97 GLU A O 1
ATOM 769 N N . GLU A 1 98 ? 43.090 8.261 35.721 1.00 54.03 98 GLU A N 1
ATOM 770 C CA . GLU A 1 98 ? 44.125 7.205 35.792 1.00 54.03 98 GLU A CA 1
ATOM 771 C C . GLU A 1 98 ? 45.503 7.631 35.234 1.00 54.03 98 GLU A C 1
ATOM 773 O O . GLU A 1 98 ? 46.186 6.852 34.568 1.00 54.03 98 GLU A O 1
ATOM 778 N N . ILE A 1 99 ? 45.968 8.861 35.490 1.00 52.50 99 ILE A N 1
ATOM 779 C CA . ILE A 1 99 ? 47.393 9.183 35.276 1.00 52.50 99 ILE A CA 1
ATOM 780 C C . ILE A 1 99 ? 48.150 8.834 36.566 1.00 52.50 99 ILE A C 1
ATOM 782 O O . ILE A 1 99 ? 47.985 9.536 37.569 1.00 52.50 99 ILE A O 1
ATOM 786 N N . PRO A 1 100 ? 48.994 7.781 36.591 1.00 52.78 100 PRO A N 1
ATOM 787 C CA . PRO A 1 100 ? 49.747 7.453 37.787 1.00 52.78 100 PRO A CA 1
ATOM 788 C C . PRO A 1 100 ? 50.738 8.582 38.065 1.00 52.78 100 PRO A C 1
ATOM 790 O O . PRO A 1 100 ? 51.538 8.958 37.207 1.00 52.78 100 PRO A O 1
ATOM 793 N N . GLN A 1 101 ? 50.686 9.114 39.285 1.00 59.78 101 GLN A N 1
ATOM 794 C CA . GLN A 1 101 ? 51.666 10.050 39.838 1.00 59.78 101 GLN A CA 1
ATOM 795 C C . GLN A 1 101 ? 53.021 9.334 39.996 1.00 59.78 101 GLN A C 1
ATOM 797 O O . GLN A 1 101 ? 53.454 9.019 41.105 1.00 59.78 101 GLN A O 1
ATOM 802 N N . SER A 1 102 ? 53.704 9.025 38.891 1.00 55.69 102 SER A N 1
ATOM 803 C CA . SER A 1 102 ? 55.082 8.546 38.931 1.00 55.69 102 SER A CA 1
ATOM 804 C C . SER A 1 102 ? 56.024 9.745 38.910 1.00 55.69 102 SER A C 1
ATOM 806 O O . SER A 1 102 ? 56.342 10.300 37.862 1.00 55.69 102 SER A O 1
ATOM 808 N N . GLN A 1 103 ? 56.404 10.150 40.120 1.00 55.84 103 GLN A N 1
ATOM 809 C CA . GLN A 1 103 ? 57.793 10.331 40.541 1.00 55.84 103 GLN A CA 1
ATOM 810 C C . GLN A 1 103 ? 58.763 10.751 39.426 1.00 55.84 103 GLN A C 1
ATOM 812 O O . GLN A 1 103 ? 59.151 9.924 38.604 1.00 55.84 103 GLN A O 1
ATOM 817 N N . ASN A 1 104 ? 59.267 11.985 39.485 1.00 48.34 104 ASN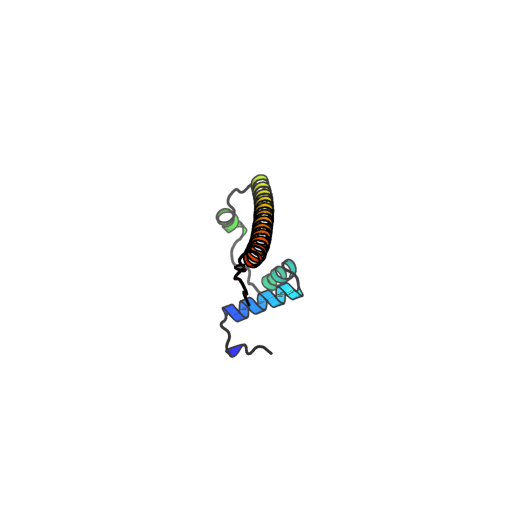 A N 1
ATOM 818 C CA . ASN A 1 104 ? 60.585 12.253 38.923 1.00 48.34 104 ASN A CA 1
ATOM 819 C C . ASN A 1 104 ? 61.470 12.932 39.970 1.00 48.34 104 ASN A C 1
ATOM 821 O O . ASN A 1 104 ? 61.447 14.144 40.167 1.00 48.34 104 ASN A O 1
ATOM 825 N N . ASN A 1 105 ? 62.192 12.064 40.675 1.00 51.62 105 ASN A N 1
ATOM 826 C CA . ASN A 1 105 ? 63.415 12.352 41.406 1.00 51.62 105 ASN A CA 1
ATOM 827 C C . ASN A 1 105 ? 64.513 12.684 40.386 1.00 51.62 105 ASN A C 1
ATOM 829 O O . ASN A 1 105 ? 64.799 11.834 39.541 1.00 51.62 105 ASN A O 1
ATOM 833 N N . SER A 1 106 ? 65.151 13.850 40.502 1.00 51.91 106 SER A N 1
ATOM 834 C CA . SER A 1 106 ? 66.603 14.085 40.336 1.00 51.91 106 SER A CA 1
ATOM 835 C C . SER A 1 106 ? 66.921 15.556 40.569 1.00 51.91 106 SER A C 1
ATOM 837 O O . SER A 1 106 ? 66.284 16.401 39.905 1.00 51.91 106 SER A O 1
#

pLDDT: mean 82.52, std 13.39, range [48.34, 98.06]

Sequence (106 aa):
MIDVTKLTQSEIRRLGIEALTKALGPAGMIRFMQQFELGSGDYTRDRDEILGDITLEEIFAEIEEEQKQQEKKAHKATLVANKIAEQAFEDSTAKIEEIPQSQNNS

Organism: NCBI:txid2019572